Protein AF-A0A2G2GLV2-F1 (afdb_monomer_lite)

pLDDT: mean 91.96, std 6.77, range [60.88, 97.69]

Foldseek 3Di:
DDDDQDPVCVVVCVVPVLQSVQVVLVHGSVLSVVCVVQLNFAAALDQDPVRDGHGDGAAADGNDDSNVSVVRHNHHHVVRPGDDNVVNVVD

Radius of gyration: 15.44 Å; chains: 1; bounding box: 39×24×41 Å

Sequence (91 aa):
MTVDVEPKDVDDFVQDKTEWFAWKSGASKSQYL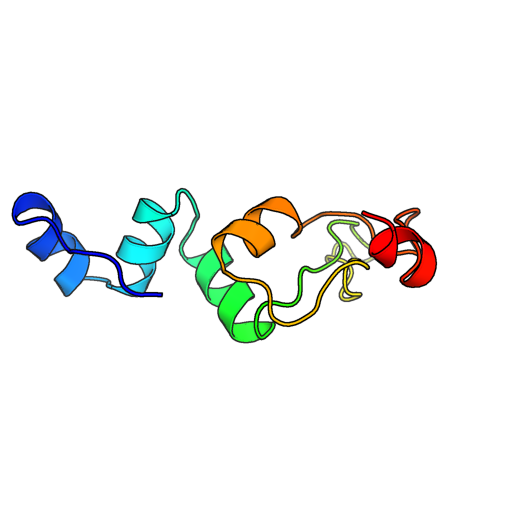DWIETFGEPRCGAIMTKGTRCRNCVSGGLQRSFEIWLQEDGGLCQIHGGLSSNEARRF

Secondary structure (DSSP, 8-state):
---PPPGGGHHHHHH-HHHHHHHHTT--HHHHHHHHHTTT--B--PBPTTSPBP-SBPTT-SS--HHHHHHHTT---GGGT---HHHHTT-

Structure (mmCIF, N/CA/C/O backbone):
data_AF-A0A2G2GLV2-F1
#
_entry.id   AF-A0A2G2GLV2-F1
#
loop_
_atom_site.group_PDB
_atom_site.id
_atom_site.type_symbol
_atom_site.label_atom_id
_atom_site.label_alt_id
_atom_site.label_comp_id
_atom_site.label_asym_id
_atom_site.label_entity_id
_atom_site.label_seq_id
_atom_site.pdbx_PDB_ins_code
_atom_site.Cartn_x
_atom_site.Cartn_y
_atom_site.Cartn_z
_atom_site.occupancy
_atom_site.B_iso_or_equiv
_atom_site.auth_seq_id
_atom_site.auth_comp_id
_atom_site.auth_asym_id
_atom_site.auth_atom_id
_atom_site.pdbx_PDB_model_num
ATOM 1 N N . MET A 1 1 ? 2.876 1.998 13.215 1.00 63.75 1 MET A N 1
ATOM 2 C CA . MET A 1 1 ? 1.915 3.092 12.978 1.00 63.75 1 MET A CA 1
ATOM 3 C C . MET A 1 1 ? 0.735 2.861 13.898 1.00 63.75 1 MET A C 1
ATOM 5 O O . MET A 1 1 ? 0.277 1.729 13.986 1.00 63.75 1 MET A O 1
ATOM 9 N N . THR A 1 2 ? 0.316 3.887 14.626 1.00 74.25 2 THR A N 1
ATOM 10 C CA . THR A 1 2 ? -0.837 3.856 15.535 1.00 74.25 2 THR A CA 1
ATOM 11 C C . THR A 1 2 ? -1.781 4.965 15.102 1.00 74.25 2 THR A C 1
ATOM 13 O O . THR A 1 2 ? -1.315 6.062 14.803 1.00 74.25 2 THR A O 1
ATOM 16 N N . VAL A 1 3 ? -3.074 4.666 15.019 1.00 80.75 3 VAL A N 1
ATOM 17 C CA . VAL A 1 3 ? -4.118 5.620 14.627 1.00 80.75 3 VAL A CA 1
ATOM 18 C C . VAL A 1 3 ? -5.153 5.638 15.738 1.00 80.75 3 VAL A C 1
ATOM 20 O O . VAL A 1 3 ? -5.559 4.575 16.212 1.00 80.75 3 VAL A O 1
ATOM 23 N N . ASP A 1 4 ? -5.554 6.836 16.149 1.00 90.38 4 ASP A N 1
ATOM 24 C CA . ASP A 1 4 ? -6.591 7.009 17.157 1.00 90.38 4 ASP A CA 1
ATOM 25 C C . ASP A 1 4 ? -7.967 6.722 16.545 1.00 90.38 4 ASP A C 1
ATOM 27 O O . ASP A 1 4 ? -8.304 7.204 15.460 1.00 90.38 4 ASP A O 1
ATOM 31 N N . VAL A 1 5 ? -8.766 5.919 17.247 1.00 92.00 5 VAL A N 1
ATOM 32 C CA . VAL A 1 5 ? -10.155 5.646 16.869 1.00 92.00 5 VAL A CA 1
ATOM 33 C C . VAL A 1 5 ? -11.027 6.731 17.488 1.00 92.00 5 VAL A C 1
ATOM 35 O O . VAL A 1 5 ? -11.087 6.873 18.711 1.00 92.00 5 VAL A O 1
ATOM 38 N N . GLU A 1 6 ? -11.703 7.512 16.649 1.00 93.88 6 GLU A N 1
ATOM 39 C CA . GLU A 1 6 ? -12.670 8.502 17.121 1.00 93.88 6 GLU A CA 1
ATOM 40 C C . GLU A 1 6 ? -13.926 7.795 17.663 1.00 93.88 6 GLU A C 1
ATOM 42 O O . GLU A 1 6 ? -14.319 6.764 17.123 1.00 93.88 6 GLU A O 1
ATOM 47 N N . PRO A 1 7 ? -14.626 8.337 18.679 1.00 95.81 7 PRO A N 1
ATOM 48 C CA . PRO A 1 7 ? -15.805 7.681 19.253 1.00 95.81 7 PRO A CA 1
ATOM 49 C C . PRO A 1 7 ? -16.894 7.303 18.235 1.00 95.81 7 PRO A C 1
ATOM 51 O O . PRO A 1 7 ? -17.537 6.271 18.385 1.00 95.81 7 PRO A O 1
ATOM 54 N N . LYS A 1 8 ? -17.080 8.115 17.186 1.00 95.19 8 LYS A N 1
ATOM 55 C CA . LYS A 1 8 ? -18.043 7.852 16.099 1.00 95.19 8 LYS A CA 1
ATOM 56 C C . LYS A 1 8 ? -17.658 6.680 15.189 1.00 95.19 8 LYS A C 1
ATOM 58 O O . LYS A 1 8 ? -18.507 6.177 14.471 1.00 95.19 8 LYS A O 1
ATOM 63 N N . ASP A 1 9 ? -16.393 6.283 15.219 1.00 94.31 9 ASP A N 1
ATOM 64 C CA . ASP A 1 9 ? -15.806 5.287 14.334 1.00 94.31 9 ASP A CA 1
ATOM 65 C C . ASP A 1 9 ? -15.678 3.916 15.040 1.00 94.31 9 ASP A C 1
ATOM 67 O O . ASP A 1 9 ? -15.201 2.953 14.443 1.00 94.31 9 ASP A O 1
ATOM 71 N N . VAL A 1 10 ? -16.066 3.819 16.323 1.00 95.19 10 VAL A N 1
ATOM 72 C CA . VAL A 1 10 ? -15.857 2.625 17.164 1.00 95.19 10 VAL A CA 1
ATOM 73 C C . VAL A 1 10 ? -16.607 1.408 16.633 1.00 95.19 10 VAL A C 1
ATOM 75 O O . VAL A 1 10 ? -16.024 0.327 16.596 1.00 95.19 10 VAL A O 1
ATOM 78 N N . ASP A 1 11 ? -17.863 1.566 16.217 1.00 96.69 11 ASP A N 1
ATOM 79 C CA . ASP A 1 11 ? -18.673 0.441 15.738 1.00 96.69 11 ASP A CA 1
ATOM 80 C C . ASP A 1 11 ? -18.081 -0.149 14.448 1.00 96.69 11 ASP A C 1
ATOM 82 O O . ASP A 1 11 ? -17.835 -1.357 14.379 1.00 96.69 11 ASP 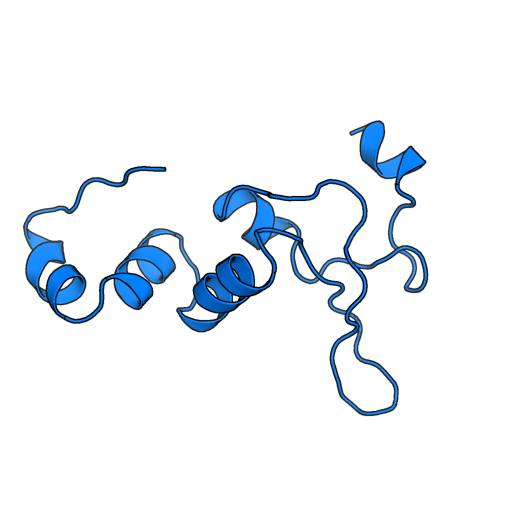A O 1
ATOM 86 N N . ASP A 1 12 ? -17.732 0.710 13.484 1.00 93.75 12 ASP A N 1
ATOM 87 C CA . ASP A 1 12 ? -17.077 0.311 12.233 1.00 93.75 12 ASP A CA 1
ATOM 88 C C . ASP A 1 12 ? -15.710 -0.342 12.500 1.00 93.75 12 ASP A C 1
ATOM 90 O O . ASP A 1 12 ? -15.378 -1.384 11.928 1.00 93.75 12 ASP A O 1
ATOM 94 N N . PHE A 1 13 ? -14.925 0.227 13.423 1.00 93.00 13 PHE A N 1
ATOM 95 C CA . PHE A 1 13 ? -13.636 -0.330 13.827 1.00 93.00 13 PHE A CA 1
ATOM 96 C C . PHE A 1 13 ? -13.772 -1.718 14.463 1.00 93.00 13 PHE A C 1
ATOM 98 O O . PHE A 1 13 ? -12.969 -2.611 14.188 1.00 93.00 13 PHE A O 1
ATOM 105 N N . VAL A 1 14 ? -14.760 -1.919 15.337 1.00 95.81 14 VAL A N 1
ATOM 106 C CA . VAL A 1 14 ? -14.990 -3.207 16.007 1.00 95.81 14 VAL A CA 1
ATOM 107 C C . VAL A 1 14 ? -15.478 -4.259 15.015 1.00 95.81 14 VAL A C 1
ATOM 109 O O . VAL A 1 14 ? -15.057 -5.414 15.117 1.00 95.81 14 VAL A O 1
ATOM 112 N N . GLN A 1 15 ? -16.323 -3.868 14.061 1.00 96.94 15 GLN A N 1
ATOM 113 C CA . GLN A 1 15 ? -16.849 -4.758 13.033 1.00 96.94 15 GLN A CA 1
ATOM 114 C C . GLN A 1 15 ? -15.747 -5.272 12.098 1.00 96.94 15 GLN A C 1
ATOM 116 O O . GLN A 1 15 ? -15.651 -6.481 11.880 1.00 96.94 15 GLN A O 1
ATOM 121 N N . ASP A 1 16 ? -14.909 -4.379 11.565 1.00 95.50 16 ASP A N 1
ATOM 122 C CA . ASP A 1 16 ? -13.802 -4.756 10.687 1.00 95.50 16 ASP A CA 1
ATOM 123 C C . ASP A 1 16 ? -12.633 -3.769 10.786 1.00 95.50 16 ASP A C 1
ATOM 125 O O . ASP A 1 16 ? -12.538 -2.774 10.070 1.00 95.50 16 ASP A O 1
ATOM 129 N N . LYS A 1 17 ? -11.674 -4.095 11.653 1.00 93.94 17 LYS A N 1
ATOM 130 C CA . LYS A 1 17 ? -10.474 -3.276 11.890 1.00 93.94 17 LYS A CA 1
ATOM 131 C C . LYS A 1 17 ? -9.646 -3.048 10.628 1.00 93.94 17 LYS A C 1
ATOM 133 O O . LYS A 1 17 ? -9.011 -2.005 10.489 1.00 93.94 17 LYS A O 1
ATOM 138 N N . THR A 1 18 ? -9.593 -4.045 9.748 1.00 94.19 18 THR A N 1
ATOM 139 C CA . THR A 1 18 ? -8.770 -4.024 8.535 1.00 94.19 18 THR A CA 1
ATOM 140 C C . THR A 1 18 ? -9.389 -3.095 7.505 1.00 94.19 18 THR A C 1
ATOM 142 O O . THR A 1 18 ? -8.703 -2.230 6.965 1.00 94.19 18 THR A O 1
ATOM 145 N N . GLU A 1 19 ? -10.686 -3.257 7.255 1.00 94.75 19 GLU A N 1
ATOM 146 C CA . GLU A 1 19 ? -11.439 -2.381 6.364 1.00 94.75 19 GLU A CA 1
ATOM 147 C C . GLU A 1 19 ? -11.464 -0.947 6.887 1.00 94.75 19 GLU A C 1
ATOM 149 O O . GLU A 1 19 ? -11.178 -0.018 6.133 1.00 94.75 19 GLU A O 1
ATOM 154 N N . TRP A 1 20 ? -11.697 -0.779 8.189 1.00 95.38 20 TRP A N 1
ATOM 155 C CA . TRP A 1 20 ? -11.684 0.523 8.839 1.00 95.38 20 TRP A CA 1
ATOM 156 C C . TRP A 1 20 ? -10.345 1.240 8.667 1.00 95.38 20 TRP A C 1
ATOM 158 O O . TRP A 1 20 ? -10.308 2.394 8.239 1.00 95.38 20 TRP A O 1
ATOM 168 N N . PHE A 1 21 ? -9.231 0.560 8.957 1.00 92.62 21 PHE A N 1
ATOM 169 C CA . PHE A 1 21 ? -7.906 1.163 8.831 1.00 92.62 21 PHE A CA 1
ATOM 170 C C . PHE A 1 21 ? -7.596 1.526 7.376 1.00 92.62 21 PHE A C 1
ATOM 172 O O . PHE A 1 21 ? -7.123 2.629 7.109 1.00 92.62 21 PHE A O 1
ATOM 179 N N . ALA A 1 22 ? -7.904 0.629 6.434 1.00 93.12 22 ALA A N 1
ATOM 180 C CA . ALA A 1 22 ? -7.728 0.897 5.013 1.00 93.12 22 ALA A CA 1
ATOM 181 C C . ALA A 1 22 ? -8.506 2.147 4.580 1.00 93.12 22 ALA A C 1
ATOM 183 O O . ALA A 1 22 ? -7.927 3.057 3.986 1.00 93.12 22 ALA A O 1
ATOM 184 N N . TRP A 1 23 ? -9.785 2.228 4.956 1.00 93.12 23 TRP A N 1
ATOM 185 C CA . TRP A 1 23 ? -10.650 3.358 4.640 1.00 93.12 23 TRP A CA 1
ATOM 186 C C . TRP A 1 23 ? -10.155 4.670 5.260 1.00 93.12 23 TRP A C 1
ATOM 188 O O . TRP A 1 23 ? -10.078 5.679 4.557 1.00 93.12 23 TRP A O 1
ATOM 198 N N . LYS A 1 24 ? -9.742 4.668 6.537 1.00 91.94 24 LYS A N 1
ATOM 199 C CA . LYS A 1 24 ? -9.152 5.855 7.189 1.00 91.94 24 LYS A CA 1
ATOM 200 C C . LYS A 1 24 ? -7.877 6.326 6.486 1.00 91.94 24 LYS A C 1
ATOM 202 O O . LYS A 1 24 ? -7.602 7.522 6.484 1.00 91.94 24 LYS A O 1
ATOM 207 N N . SER A 1 25 ? -7.129 5.413 5.867 1.00 89.81 25 SER A N 1
ATOM 208 C CA . SER A 1 25 ? -5.955 5.715 5.039 1.00 89.81 25 SER A CA 1
ATOM 209 C C . SER A 1 25 ? -6.283 6.014 3.565 1.00 89.81 25 SER A C 1
ATOM 211 O O . SER A 1 25 ? -5.364 6.171 2.765 1.00 89.81 25 SER A O 1
ATOM 213 N N . GLY A 1 26 ? -7.563 6.110 3.186 1.00 92.69 26 GLY A N 1
ATOM 214 C CA . GLY A 1 26 ? -7.991 6.417 1.816 1.00 92.69 26 GLY A CA 1
ATOM 215 C C . GLY A 1 26 ? -7.827 5.263 0.821 1.00 92.69 26 GLY A C 1
ATOM 216 O O . GLY A 1 26 ? -7.734 5.505 -0.381 1.00 92.69 26 GLY A O 1
ATOM 217 N N . ALA A 1 27 ? -7.780 4.021 1.304 1.00 95.25 27 ALA A N 1
ATOM 218 C CA . ALA A 1 27 ? -7.541 2.817 0.517 1.00 95.25 27 ALA A CA 1
ATOM 219 C C . ALA A 1 27 ? -8.662 1.782 0.676 1.00 95.25 27 ALA A C 1
ATOM 221 O O . ALA A 1 27 ? -9.475 1.835 1.599 1.00 95.25 27 ALA A O 1
ATOM 222 N N . SER A 1 28 ? -8.693 0.797 -0.219 1.00 96.19 28 SER A N 1
ATOM 223 C CA . SER A 1 28 ? -9.557 -0.371 -0.070 1.00 96.19 28 SER A CA 1
ATOM 224 C C . SER A 1 28 ? -8.952 -1.403 0.886 1.00 96.19 28 SER A C 1
ATOM 226 O O . SER A 1 28 ?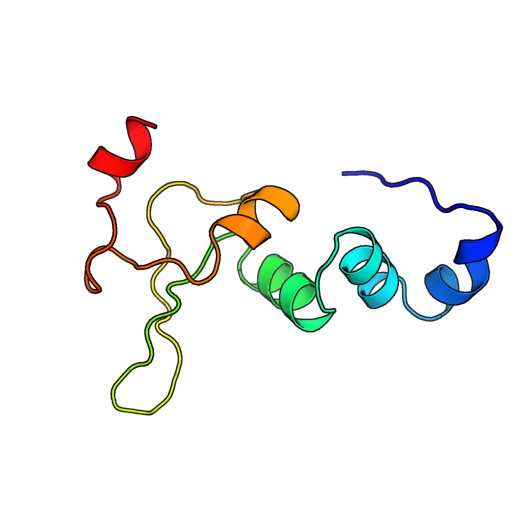 -7.732 -1.517 1.037 1.00 96.19 28 SER A O 1
ATOM 228 N N . LYS A 1 29 ? -9.809 -2.254 1.464 1.00 96.19 29 LYS A N 1
ATOM 229 C CA . LYS A 1 29 ? -9.371 -3.418 2.248 1.00 96.19 29 LYS A CA 1
ATOM 230 C C . LYS A 1 29 ? -8.391 -4.305 1.473 1.00 96.19 29 LYS A C 1
ATOM 232 O O . LYS A 1 29 ? -7.420 -4.782 2.049 1.00 96.19 29 LYS A O 1
ATOM 237 N N . SER A 1 30 ? -8.618 -4.509 0.172 1.00 95.88 30 SER A N 1
ATOM 238 C CA . SER A 1 30 ? -7.725 -5.320 -0.664 1.00 95.88 30 SER A CA 1
ATOM 239 C C . SER A 1 30 ? -6.334 -4.701 -0.787 1.00 95.88 30 SER A C 1
ATOM 241 O O . SER A 1 30 ? -5.357 -5.421 -0.667 1.00 95.88 30 SER A O 1
ATOM 243 N N . GLN A 1 31 ? -6.225 -3.377 -0.934 1.00 95.75 31 GLN A N 1
ATOM 244 C CA . GLN A 1 31 ? -4.928 -2.692 -0.968 1.00 95.75 31 GLN A CA 1
ATOM 245 C C . GLN A 1 31 ? -4.169 -2.843 0.355 1.00 95.75 31 GLN A C 1
ATOM 247 O O . GLN A 1 31 ? -2.958 -3.043 0.354 1.00 95.75 31 GLN A O 1
ATOM 252 N N . TYR A 1 32 ? -4.869 -2.788 1.491 1.00 96.25 32 TYR A N 1
ATOM 253 C CA . TYR A 1 32 ? -4.243 -3.027 2.791 1.00 96.25 32 TYR A CA 1
ATOM 254 C C . TYR A 1 32 ? -3.765 -4.475 2.962 1.00 96.25 32 TYR A C 1
ATOM 256 O O . TYR A 1 32 ? -2.679 -4.712 3.491 1.00 96.25 32 TYR A O 1
ATOM 264 N N . LEU A 1 33 ? -4.550 -5.448 2.496 1.00 96.19 33 LEU A N 1
ATOM 265 C CA . LEU A 1 33 ? -4.1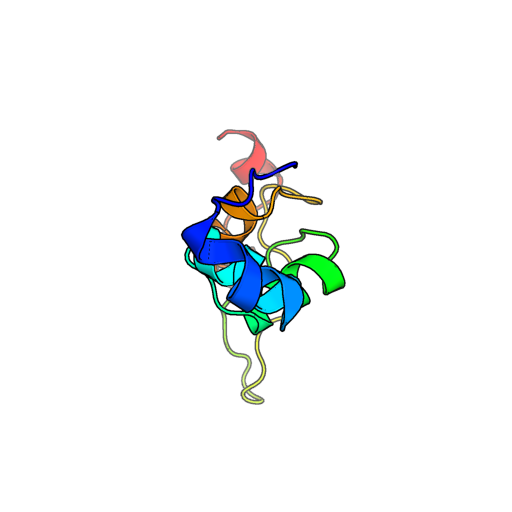49 -6.855 2.512 1.00 96.19 33 LEU A CA 1
ATOM 266 C C . LEU A 1 33 ? -2.953 -7.114 1.589 1.00 96.19 33 LEU A C 1
ATOM 268 O O . LEU A 1 33 ? -2.013 -7.779 2.017 1.00 96.19 33 LEU A O 1
ATOM 272 N N . ASP A 1 34 ? -2.945 -6.529 0.390 1.00 95.12 34 ASP A N 1
ATOM 273 C CA . ASP A 1 34 ? -1.819 -6.608 -0.543 1.00 95.12 34 ASP A CA 1
ATOM 274 C C . ASP A 1 34 ? -0.547 -6.025 0.089 1.00 95.12 34 ASP A C 1
ATOM 276 O O . ASP A 1 34 ? 0.515 -6.639 0.013 1.00 95.12 34 ASP A O 1
ATOM 280 N N . TRP A 1 35 ? -0.649 -4.883 0.777 1.00 95.50 35 TRP A N 1
ATOM 281 C CA . TRP A 1 35 ? 0.473 -4.280 1.502 1.00 95.50 35 TRP A CA 1
ATOM 282 C C . TRP A 1 35 ? 1.048 -5.208 2.582 1.00 95.50 35 TRP A C 1
ATOM 284 O O . TRP A 1 35 ? 2.271 -5.316 2.714 1.00 95.50 35 TRP A O 1
ATOM 294 N N . ILE A 1 36 ? 0.191 -5.903 3.339 1.00 95.12 36 ILE A N 1
ATOM 295 C CA . ILE A 1 36 ? 0.632 -6.902 4.323 1.00 95.12 36 ILE A CA 1
ATOM 296 C C . ILE A 1 36 ? 1.305 -8.085 3.623 1.00 95.12 36 ILE A C 1
ATOM 298 O O . ILE A 1 36 ? 2.397 -8.487 4.024 1.00 95.12 36 ILE A O 1
ATOM 302 N N . GLU A 1 37 ? 0.675 -8.637 2.584 1.00 94.94 37 GLU A N 1
ATOM 303 C CA . GLU A 1 37 ? 1.172 -9.814 1.865 1.00 94.94 37 GLU A CA 1
ATOM 304 C C . GLU A 1 37 ? 2.535 -9.551 1.215 1.00 94.94 37 GLU A C 1
ATOM 306 O O . GLU A 1 37 ? 3.415 -10.415 1.216 1.00 94.94 37 GLU A O 1
ATOM 311 N N . THR A 1 38 ? 2.744 -8.344 0.690 1.00 93.19 38 THR A N 1
ATOM 312 C CA . THR A 1 38 ? 4.009 -7.962 0.066 1.00 93.19 38 THR A CA 1
ATOM 313 C C . THR A 1 38 ? 5.027 -7.408 1.053 1.00 93.19 38 THR A C 1
ATOM 315 O O . THR A 1 38 ? 6.080 -6.952 0.613 1.00 93.19 38 THR A O 1
ATOM 318 N N . PHE A 1 39 ? 4.752 -7.440 2.361 1.00 93.81 39 PHE A N 1
ATOM 319 C CA . PHE A 1 39 ? 5.606 -6.851 3.398 1.00 93.81 39 PHE A CA 1
ATOM 320 C C . PHE A 1 39 ? 5.989 -5.398 3.080 1.00 93.81 39 PHE A C 1
ATOM 322 O O . PHE A 1 39 ? 7.132 -4.982 3.269 1.00 93.81 39 PHE A O 1
ATOM 329 N N . GLY A 1 40 ? 5.039 -4.632 2.545 1.00 94.25 40 GLY A N 1
ATOM 330 C CA . GLY A 1 40 ? 5.241 -3.250 2.136 1.00 94.25 40 GLY A CA 1
ATOM 331 C C . GLY A 1 40 ? 6.108 -3.056 0.897 1.00 94.25 40 GLY A C 1
ATOM 332 O O . GLY A 1 40 ? 6.622 -1.958 0.699 1.00 94.25 40 GLY A O 1
ATOM 333 N N . GLU A 1 41 ? 6.299 -4.074 0.058 1.00 94.81 41 GLU A N 1
ATOM 334 C CA . GLU A 1 41 ? 6.948 -3.929 -1.249 1.00 94.81 41 GLU A CA 1
ATOM 335 C C . GLU A 1 41 ? 5.930 -3.475 -2.313 1.00 94.81 41 GLU A C 1
ATOM 337 O O . GLU A 1 41 ? 4.995 -4.228 -2.619 1.00 94.81 41 GLU A O 1
ATOM 342 N N . PRO A 1 42 ? 6.085 -2.279 -2.916 1.00 95.06 42 PRO A N 1
ATOM 343 C CA . PRO A 1 42 ? 5.244 -1.847 -4.029 1.00 95.06 42 PRO A CA 1
ATOM 344 C C . PRO A 1 42 ? 5.493 -2.703 -5.273 1.00 95.06 42 PRO A C 1
ATOM 346 O O . PRO A 1 42 ? 6.638 -2.989 -5.644 1.00 95.06 42 PRO A O 1
ATOM 349 N N . ARG A 1 43 ? 4.419 -3.123 -5.941 1.00 95.12 43 ARG A N 1
ATOM 350 C CA . ARG A 1 43 ? 4.441 -4.003 -7.113 1.00 95.12 43 ARG A CA 1
ATOM 351 C C . ARG A 1 43 ? 4.179 -3.225 -8.393 1.00 95.12 43 ARG A C 1
ATOM 353 O O . ARG A 1 43 ? 3.479 -2.216 -8.429 1.00 95.12 43 ARG A O 1
ATOM 360 N N . CYS A 1 44 ? 4.711 -3.739 -9.491 1.00 96.06 44 CYS A N 1
ATOM 361 C CA . CYS A 1 44 ? 4.526 -3.152 -10.807 1.00 96.06 44 CYS A CA 1
ATOM 362 C C . CYS A 1 44 ? 3.054 -3.204 -11.253 1.00 96.06 44 CYS A C 1
ATOM 364 O O . CYS A 1 44 ? 2.417 -4.249 -11.147 1.00 96.06 44 CYS A O 1
ATOM 366 N N . GLY A 1 45 ? 2.505 -2.105 -11.772 1.00 95.62 45 GLY A N 1
ATOM 367 C CA . GLY A 1 45 ? 1.125 -2.029 -12.273 1.00 95.62 45 GLY A CA 1
ATOM 368 C C . GLY A 1 45 ? 0.925 -2.555 -13.695 1.00 95.62 45 GLY A C 1
ATOM 369 O O . GLY A 1 45 ? -0.210 -2.697 -14.142 1.00 95.62 45 GLY A O 1
ATOM 370 N N . ALA A 1 46 ? 2.004 -2.867 -14.420 1.00 97.38 46 ALA A N 1
ATOM 371 C CA . ALA A 1 46 ? 1.904 -3.352 -15.794 1.00 97.38 46 ALA A CA 1
ATOM 372 C C . ALA A 1 46 ? 1.152 -4.692 -15.876 1.00 97.38 46 ALA A C 1
ATOM 374 O O . ALA A 1 46 ? 1.387 -5.604 -15.077 1.00 97.38 46 ALA A O 1
ATOM 375 N N . ILE A 1 47 ? 0.294 -4.833 -16.887 1.00 97.69 47 ILE A N 1
ATOM 376 C CA . ILE A 1 47 ? -0.442 -6.067 -17.172 1.00 97.69 47 ILE A CA 1
ATOM 377 C C . ILE A 1 47 ? 0.354 -6.914 -18.165 1.00 97.69 47 ILE A C 1
ATOM 379 O O . ILE A 1 47 ? 0.731 -6.453 -19.241 1.00 97.69 47 ILE A O 1
ATOM 383 N N . MET A 1 48 ? 0.624 -8.165 -17.798 1.00 95.06 48 MET A N 1
ATOM 384 C CA . MET A 1 48 ? 1.318 -9.115 -18.664 1.00 95.06 48 MET A CA 1
ATOM 385 C C . MET A 1 48 ? 0.375 -9.657 -19.742 1.00 95.06 48 MET A C 1
ATOM 387 O O . MET A 1 48 ? -0.842 -9.630 -19.593 1.00 95.06 48 MET A O 1
ATOM 391 N N . THR A 1 49 ? 0.926 -10.264 -20.795 1.00 94.94 49 THR A N 1
ATOM 392 C CA . THR A 1 49 ? 0.151 -10.845 -21.911 1.00 94.94 49 THR A CA 1
ATOM 393 C C . THR A 1 49 ? -0.930 -11.841 -21.468 1.00 94.94 49 THR A C 1
ATOM 395 O O . THR A 1 49 ? -1.940 -11.992 -22.143 1.00 94.94 49 THR A O 1
ATOM 398 N N . LYS A 1 50 ? -0.751 -12.509 -20.318 1.00 93.94 50 LYS A N 1
ATOM 399 C CA . LYS A 1 50 ? -1.732 -13.441 -19.730 1.00 93.94 50 LYS A CA 1
ATOM 400 C C . LYS A 1 50 ? -2.851 -12.752 -18.927 1.00 93.94 50 LYS A C 1
ATOM 402 O O . LYS A 1 50 ? -3.614 -13.437 -18.258 1.00 93.94 50 LYS A O 1
ATOM 407 N N . GLY A 1 51 ? -2.920 -11.420 -18.934 1.00 94.88 51 GLY A N 1
ATOM 408 C CA . GLY A 1 51 ? -3.906 -10.624 -18.193 1.00 94.88 51 GLY A CA 1
ATOM 409 C C . GLY A 1 51 ? -3.587 -10.424 -16.707 1.00 94.88 51 GLY A C 1
ATOM 410 O O . GLY A 1 51 ? -4.278 -9.673 -16.029 1.00 94.88 51 GLY A O 1
ATOM 411 N N . THR A 1 52 ? -2.536 -11.056 -16.184 1.00 94.75 52 THR A N 1
ATOM 412 C CA . THR A 1 52 ? -2.118 -10.913 -14.783 1.00 94.75 52 THR A CA 1
ATOM 413 C C . THR A 1 52 ? -1.204 -9.705 -14.588 1.00 94.75 52 THR A C 1
ATOM 415 O O . THR A 1 52 ? -0.352 -9.431 -15.436 1.00 94.75 52 THR A O 1
ATOM 418 N N . ARG A 1 53 ? -1.306 -9.040 -13.433 1.00 94.75 53 ARG A N 1
ATOM 419 C CA . ARG A 1 53 ? -0.382 -7.976 -13.012 1.00 94.75 53 ARG A CA 1
ATOM 420 C C . ARG A 1 53 ? 1.059 -8.495 -12.904 1.00 94.75 53 ARG A C 1
ATOM 422 O O . ARG A 1 53 ? 1.303 -9.635 -12.502 1.00 94.75 53 ARG A O 1
ATOM 429 N N . CYS A 1 54 ? 2.025 -7.659 -13.271 1.00 95.38 54 CYS A N 1
ATOM 430 C CA . CYS A 1 54 ? 3.442 -7.943 -13.095 1.00 95.38 54 CYS A CA 1
ATOM 431 C C . CYS A 1 54 ? 3.795 -8.072 -11.603 1.00 95.38 54 CYS A C 1
ATOM 433 O O . CYS A 1 54 ? 3.413 -7.242 -10.787 1.00 95.38 54 CYS A O 1
ATOM 435 N N . ARG A 1 55 ? 4.577 -9.099 -11.248 1.00 92.06 55 ARG A N 1
ATOM 436 C CA . ARG A 1 55 ? 4.967 -9.374 -9.850 1.00 92.06 55 ARG A CA 1
ATOM 437 C C . ARG A 1 55 ? 6.286 -8.723 -9.419 1.00 92.06 55 ARG A C 1
ATOM 439 O O . ARG A 1 55 ? 6.670 -8.825 -8.255 1.00 92.06 55 ARG A O 1
ATOM 446 N N . ASN A 1 56 ? 6.988 -8.063 -10.338 1.00 94.00 56 ASN A N 1
ATOM 447 C CA . ASN A 1 56 ? 8.237 -7.376 -10.011 1.00 94.00 56 ASN A CA 1
ATOM 448 C C . ASN A 1 56 ? 7.956 -6.177 -9.104 1.00 94.00 56 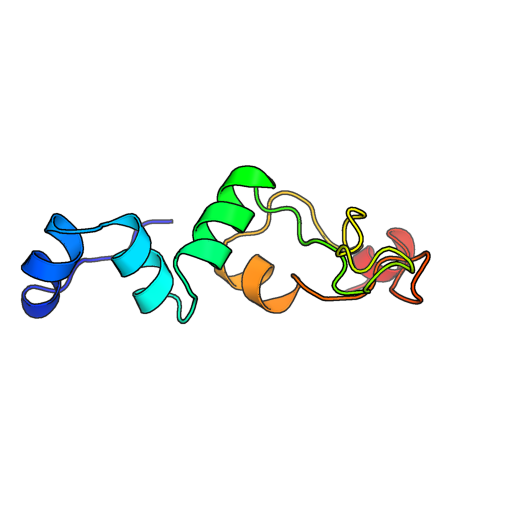ASN A C 1
ATOM 450 O O . ASN A 1 56 ? 6.928 -5.516 -9.256 1.00 94.00 56 ASN A O 1
ATOM 454 N N . CYS A 1 57 ? 8.880 -5.886 -8.192 1.00 93.25 57 CYS A N 1
ATOM 455 C CA . CYS A 1 57 ? 8.808 -4.682 -7.376 1.00 93.25 57 CYS A CA 1
ATOM 456 C C . CYS A 1 57 ? 9.113 -3.424 -8.202 1.00 93.25 57 CYS A C 1
ATOM 458 O O . CYS A 1 57 ? 9.825 -3.469 -9.214 1.00 93.25 57 CYS A O 1
ATOM 460 N N . VAL A 1 58 ? 8.554 -2.301 -7.762 1.00 93.44 58 VAL A N 1
ATOM 461 C CA . VAL A 1 58 ? 8.986 -0.970 -8.195 1.00 93.44 58 VAL A CA 1
ATOM 462 C C . VAL A 1 58 ? 10.301 -0.643 -7.480 1.00 93.44 58 VAL A C 1
ATOM 464 O O . VAL A 1 58 ? 10.478 -0.941 -6.299 1.00 93.44 58 VAL A O 1
ATOM 467 N N . SER A 1 59 ? 11.259 -0.065 -8.204 1.00 87.19 59 SER A N 1
ATOM 468 C CA . SER A 1 59 ? 12.535 0.361 -7.621 1.00 87.19 59 SER A CA 1
ATOM 469 C C . SER A 1 59 ? 12.324 1.588 -6.733 1.00 87.19 59 SER A C 1
ATOM 471 O O . SER A 1 59 ? 11.730 2.555 -7.192 1.00 87.19 59 SER A O 1
ATOM 473 N N . GLY A 1 60 ? 12.866 1.597 -5.513 1.00 73.56 60 GLY A N 1
ATOM 474 C CA . GLY A 1 60 ? 12.821 2.783 -4.641 1.00 73.56 60 GLY A CA 1
ATOM 475 C C . GLY A 1 60 ? 12.695 2.466 -3.158 1.00 73.56 60 GLY A C 1
ATOM 476 O O . GLY A 1 60 ? 13.285 3.166 -2.340 1.00 73.56 60 GLY A O 1
ATOM 477 N N . GLY A 1 61 ? 12.057 1.354 -2.793 1.00 70.56 61 GLY A N 1
ATOM 478 C CA . GLY A 1 61 ? 12.098 0.883 -1.414 1.00 70.56 61 GLY A CA 1
ATOM 479 C C . GLY A 1 61 ? 11.331 -0.404 -1.172 1.00 70.56 61 GLY A C 1
ATOM 480 O O . GLY A 1 61 ? 10.276 -0.650 -1.746 1.00 70.56 61 GLY A O 1
ATOM 481 N N . LEU A 1 62 ? 11.911 -1.222 -0.301 1.00 83.50 62 LEU A N 1
ATOM 482 C CA . LEU A 1 62 ? 11.254 -2.358 0.332 1.00 83.50 62 LEU A CA 1
ATOM 483 C C . LEU A 1 62 ? 10.633 -1.868 1.644 1.00 83.50 62 LEU A C 1
ATOM 485 O O . LEU A 1 62 ? 11.098 -0.868 2.197 1.00 83.50 62 LEU A O 1
ATOM 489 N N . GLN A 1 63 ? 9.636 -2.585 2.163 1.00 90.81 63 GLN A N 1
ATOM 490 C CA . GLN A 1 63 ? 9.078 -2.329 3.498 1.00 90.81 63 GLN A CA 1
ATOM 491 C C . GLN A 1 63 ? 8.589 -0.886 3.699 1.00 90.81 63 GLN A C 1
ATOM 493 O O . GLN A 1 63 ? 8.848 -0.250 4.723 1.00 90.81 63 GLN A O 1
ATOM 498 N N . ARG A 1 64 ? 7.884 -0.345 2.703 1.00 92.44 64 ARG A N 1
ATOM 499 C CA . ARG A 1 64 ? 7.279 0.984 2.789 1.00 92.44 64 ARG A CA 1
ATOM 500 C C . ARG A 1 64 ? 6.176 1.016 3.844 1.00 92.44 64 ARG A C 1
ATOM 502 O O . ARG A 1 64 ? 5.442 0.040 4.025 1.00 92.44 64 ARG A O 1
ATOM 509 N N . SER A 1 65 ? 6.024 2.166 4.505 1.00 93.12 65 SER A N 1
ATOM 510 C CA . SER A 1 65 ? 4.803 2.451 5.264 1.00 93.12 65 SER A CA 1
ATOM 511 C C . SER A 1 65 ? 3.596 2.380 4.329 1.00 93.12 65 SER A C 1
ATOM 513 O O . SER A 1 65 ? 3.737 2.600 3.127 1.00 93.12 65 SER A O 1
ATOM 515 N N . PHE A 1 66 ? 2.414 2.082 4.867 1.00 93.44 66 PHE A N 1
ATOM 516 C CA . PHE A 1 66 ? 1.219 1.903 4.042 1.00 93.44 66 PHE A CA 1
ATOM 517 C C . PHE A 1 66 ? 0.915 3.132 3.170 1.00 93.44 66 PHE A C 1
ATOM 519 O O . PHE A 1 66 ? 0.640 2.994 1.986 1.00 93.44 66 PHE A O 1
ATOM 526 N N . GLU A 1 67 ? 1.071 4.337 3.719 1.00 92.81 67 GLU A N 1
ATOM 527 C CA . GLU A 1 67 ? 0.863 5.601 3.000 1.00 92.81 67 GLU A CA 1
ATOM 528 C C . GLU A 1 67 ? 1.814 5.778 1.808 1.00 92.81 67 GLU A C 1
ATOM 530 O O . GLU A 1 67 ? 1.372 6.140 0.721 1.00 92.81 67 GLU A O 1
ATOM 535 N N . ILE A 1 68 ? 3.109 5.489 1.985 1.00 92.88 68 ILE A N 1
ATOM 536 C CA . ILE A 1 68 ? 4.087 5.560 0.888 1.00 92.88 68 ILE A CA 1
ATOM 537 C C . ILE A 1 68 ? 3.814 4.442 -0.120 1.00 92.88 68 ILE A C 1
ATOM 539 O O . ILE A 1 68 ? 3.849 4.665 -1.327 1.00 92.88 68 ILE A O 1
ATOM 543 N N . TRP A 1 69 ? 3.498 3.242 0.368 1.00 94.94 69 TRP A N 1
ATOM 544 C CA . TRP A 1 69 ? 3.174 2.106 -0.483 1.00 94.94 69 TRP A CA 1
ATOM 545 C C . TRP A 1 69 ? 1.981 2.403 -1.395 1.00 94.94 69 TRP A C 1
ATOM 547 O O . TRP A 1 69 ? 2.062 2.118 -2.581 1.00 94.94 69 TRP A O 1
ATOM 557 N N . LEU A 1 70 ? 0.923 3.044 -0.891 1.00 94.56 70 LEU A N 1
ATOM 558 C CA . LEU A 1 70 ? -0.244 3.431 -1.694 1.00 94.56 70 LEU A CA 1
ATOM 559 C C . LEU A 1 70 ? 0.099 4.390 -2.842 1.00 94.56 70 LEU A C 1
ATOM 561 O O . LEU A 1 70 ? -0.594 4.393 -3.856 1.00 94.56 70 LEU A O 1
ATOM 565 N N . GLN A 1 71 ? 1.144 5.204 -2.688 1.00 93.25 71 GLN A N 1
ATOM 566 C CA . GLN A 1 71 ? 1.601 6.135 -3.723 1.00 93.25 71 GLN A CA 1
ATOM 567 C C . GLN A 1 71 ? 2.499 5.458 -4.765 1.00 93.25 71 GLN A C 1
ATOM 569 O O . GLN A 1 71 ? 2.511 5.862 -5.927 1.00 93.25 71 GLN A O 1
ATOM 574 N N . GLU A 1 72 ? 3.275 4.455 -4.351 1.00 93.69 72 GLU A N 1
ATOM 575 C CA . GLU A 1 72 ? 4.261 3.779 -5.200 1.00 93.69 72 GLU A CA 1
ATOM 576 C C . GLU A 1 72 ? 3.701 2.517 -5.885 1.00 93.69 72 GLU A C 1
ATOM 578 O O . GLU A 1 72 ? 4.159 2.138 -6.971 1.00 93.69 72 GLU A O 1
ATOM 583 N N . ASP A 1 73 ? 2.726 1.844 -5.266 1.00 94.88 73 ASP A N 1
ATOM 584 C CA . ASP A 1 73 ? 2.132 0.614 -5.782 1.00 94.88 73 ASP A CA 1
A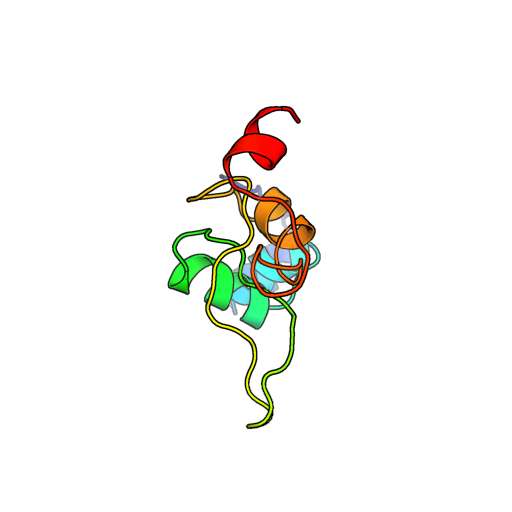TOM 585 C C . ASP A 1 73 ? 1.361 0.887 -7.076 1.00 94.88 73 ASP A C 1
ATOM 587 O O . ASP A 1 73 ? 0.561 1.812 -7.184 1.00 94.88 73 ASP A O 1
ATOM 591 N N . GLY A 1 74 ? 1.635 0.081 -8.100 1.00 94.06 74 GLY A N 1
ATOM 592 C CA . GLY A 1 74 ? 1.094 0.293 -9.442 1.00 94.06 74 GLY A CA 1
ATOM 593 C C . GLY A 1 74 ? 2.022 1.093 -10.358 1.00 94.06 74 GLY A C 1
ATOM 594 O O . GLY A 1 74 ? 1.775 1.143 -11.564 1.00 94.06 74 GLY A O 1
ATOM 595 N N . GLY A 1 75 ? 3.135 1.624 -9.840 1.00 94.50 75 GLY A N 1
ATOM 596 C CA . GLY A 1 75 ? 4.226 2.155 -10.657 1.00 94.50 75 GLY A CA 1
ATOM 597 C C . GLY A 1 75 ? 4.831 1.109 -11.605 1.00 94.50 75 GLY A C 1
ATOM 598 O O . GLY A 1 75 ? 4.443 -0.060 -11.630 1.00 94.50 75 GLY A O 1
ATOM 599 N N . LEU A 1 76 ? 5.813 1.505 -12.413 1.00 95.44 76 LEU A N 1
ATOM 600 C CA . LEU A 1 76 ? 6.474 0.590 -13.348 1.00 95.44 76 LEU A CA 1
ATOM 601 C C . LEU A 1 76 ? 7.774 0.048 -12.744 1.00 95.44 76 LEU A C 1
ATOM 603 O O . LEU A 1 76 ? 8.549 0.776 -12.130 1.00 95.44 76 LEU A O 1
ATOM 607 N N . CYS A 1 77 ? 8.031 -1.248 -12.928 1.00 95.19 77 CYS A N 1
ATOM 608 C CA . CYS A 1 77 ? 9.351 -1.826 -12.665 1.00 95.19 77 CYS A CA 1
ATOM 609 C C . CYS A 1 77 ? 10.308 -1.509 -13.821 1.00 95.19 77 CYS A C 1
ATOM 611 O O . CYS A 1 77 ? 9.868 -1.152 -14.913 1.00 95.19 77 CYS A O 1
ATOM 613 N N . GLN A 1 78 ? 11.609 -1.728 -13.621 1.00 94.69 78 GLN A N 1
ATOM 614 C CA . GLN A 1 78 ? 12.630 -1.420 -14.629 1.00 94.69 78 GLN A CA 1
ATOM 615 C C . GLN A 1 78 ? 12.368 -2.084 -15.995 1.00 94.69 78 GLN A C 1
ATOM 617 O O . GLN A 1 78 ? 12.548 -1.462 -17.036 1.00 94.69 78 GLN A O 1
ATOM 622 N N . ILE A 1 79 ? 11.888 -3.332 -16.008 1.00 94.94 79 ILE A N 1
ATOM 623 C CA . ILE A 1 79 ? 11.590 -4.066 -17.255 1.00 94.94 79 ILE A CA 1
ATOM 624 C C . ILE A 1 79 ? 10.402 -3.450 -18.006 1.00 94.94 79 ILE A C 1
ATOM 626 O O . ILE A 1 79 ? 10.338 -3.522 -19.228 1.00 94.94 79 ILE A O 1
ATOM 630 N N . HIS A 1 80 ? 9.479 -2.817 -17.284 1.00 96.38 80 HIS A N 1
ATOM 631 C CA . HIS A 1 80 ? 8.330 -2.126 -17.860 1.00 96.38 80 HIS A CA 1
ATOM 632 C C . HIS A 1 80 ? 8.541 -0.606 -17.949 1.00 96.38 80 HIS A C 1
ATOM 634 O O . HIS A 1 80 ? 7.567 0.127 -18.048 1.00 96.38 80 HIS A O 1
ATOM 640 N N . GLY A 1 81 ? 9.793 -0.130 -17.938 1.00 95.06 81 GLY A N 1
ATOM 641 C CA . GLY A 1 81 ? 10.136 1.278 -18.181 1.00 95.06 81 GLY A CA 1
ATOM 642 C C . GLY A 1 81 ? 10.187 2.174 -16.942 1.00 95.06 81 GLY A C 1
ATOM 643 O O . GLY A 1 81 ? 10.289 3.389 -17.079 1.00 95.06 81 GLY A O 1
ATOM 644 N N . GLY A 1 82 ? 10.115 1.602 -15.739 1.00 93.88 82 GLY A N 1
ATOM 645 C CA . GLY A 1 82 ? 10.370 2.330 -14.497 1.00 93.88 82 GLY A CA 1
ATOM 646 C C . GLY A 1 82 ? 11.857 2.534 -14.205 1.00 93.88 82 GLY A C 1
ATOM 647 O O . GLY A 1 82 ? 12.727 2.023 -14.911 1.00 93.88 82 GLY A O 1
ATOM 648 N N . LEU A 1 83 ? 12.150 3.248 -13.118 1.00 93.00 83 LEU A N 1
ATOM 649 C CA . LEU A 1 83 ? 13.523 3.500 -12.681 1.00 93.00 83 LEU A CA 1
ATOM 650 C C . LEU A 1 83 ? 14.249 2.200 -12.305 1.00 93.00 83 LEU A C 1
ATOM 652 O O . LEU A 1 83 ? 13.667 1.255 -11.759 1.00 93.00 83 LEU A O 1
ATOM 656 N N . SER A 1 84 ? 15.557 2.170 -12.534 1.00 90.88 84 SER A N 1
ATOM 657 C CA . SER A 1 84 ? 16.450 1.205 -11.896 1.00 90.88 84 SER A CA 1
ATOM 658 C C . SER A 1 84 ? 16.618 1.520 -10.408 1.00 90.88 84 SER A C 1
ATOM 660 O O . SER A 1 84 ? 16.407 2.645 -9.949 1.00 90.88 84 SER A O 1
ATOM 662 N N . SER A 1 85 ? 17.078 0.541 -9.628 1.00 85.69 85 SER A N 1
ATOM 663 C CA . SER A 1 85 ? 17.348 0.757 -8.201 1.00 85.69 85 SER A CA 1
ATOM 664 C C . SER A 1 85 ? 18.444 1.795 -7.936 1.00 85.69 85 SER A C 1
ATOM 666 O O . SER A 1 85 ? 18.489 2.355 -6.848 1.00 85.69 85 SER A O 1
ATOM 668 N N . ASN A 1 86 ? 19.334 2.053 -8.900 1.00 88.00 86 ASN A N 1
ATOM 669 C CA . ASN A 1 86 ? 20.354 3.094 -8.770 1.00 88.00 86 ASN A CA 1
ATOM 670 C C . ASN A 1 86 ? 19.748 4.493 -8.959 1.00 88.00 86 ASN A C 1
ATOM 672 O O . ASN A 1 86 ? 20.046 5.403 -8.193 1.00 88.00 86 ASN A O 1
ATOM 676 N N . GLU A 1 87 ? 18.864 4.654 -9.944 1.00 89.88 87 GLU A N 1
ATOM 677 C CA . GLU A 1 87 ? 18.175 5.924 -10.197 1.00 89.88 87 GLU A CA 1
ATOM 678 C C . GLU A 1 87 ? 17.210 6.273 -9.064 1.00 89.88 87 GLU A C 1
ATOM 680 O O . GLU A 1 87 ? 17.203 7.408 -8.599 1.00 89.88 87 GLU A O 1
ATOM 685 N N . ALA A 1 88 ? 16.469 5.287 -8.558 1.00 85.75 88 ALA A N 1
ATOM 686 C CA . ALA A 1 88 ? 15.493 5.497 -7.494 1.00 85.75 88 ALA A CA 1
ATOM 687 C C . ALA A 1 88 ? 16.114 5.883 -6.138 1.00 85.75 88 ALA A C 1
ATOM 689 O O . ALA A 1 88 ? 15.419 6.420 -5.294 1.00 85.75 88 ALA A O 1
ATOM 690 N N . ARG A 1 89 ? 17.415 5.636 -5.914 1.00 80.50 89 ARG A N 1
ATOM 691 C CA . ARG A 1 89 ? 18.131 6.056 -4.688 1.00 80.50 89 ARG A CA 1
ATOM 692 C C . ARG A 1 89 ? 18.553 7.526 -4.690 1.00 80.50 89 ARG A C 1
ATOM 694 O O . ARG A 1 89 ? 19.112 7.994 -3.703 1.00 80.50 89 ARG A O 1
ATOM 701 N N . ARG A 1 90 ? 18.405 8.218 -5.822 1.00 77.44 90 ARG A N 1
ATOM 702 C CA . ARG A 1 90 ? 18.807 9.626 -5.984 1.00 77.44 90 ARG A CA 1
ATOM 703 C C . ARG A 1 90 ? 17.678 10.607 -5.661 1.00 77.44 90 ARG A C 1
ATOM 705 O O . ARG A 1 90 ? 17.914 11.811 -5.721 1.00 77.44 90 ARG A O 1
ATOM 712 N N . PHE A 1 91 ? 16.499 10.083 -5.350 1.00 60.88 91 PHE A N 1
ATOM 713 C CA . PHE A 1 91 ? 15.286 10.792 -4.968 1.00 60.88 91 PHE A CA 1
ATOM 714 C C . PHE A 1 91 ? 14.814 10.240 -3.621 1.00 60.88 91 PHE A C 1
ATOM 716 O O . PHE A 1 91 ? 14.205 11.024 -2.867 1.00 60.88 91 PHE A O 1
#